Protein AF-W4UQS5-F1 (afdb_monomer_lite)

Secondary structure (DSSP, 8-state):
----------STT----HHHHHHHHTTTTSS---PPP-BSSGGG--STT--B-SSHHHHHHHHHHHHHHHHT-

Structure (mmCIF, N/CA/C/O backbone):
data_AF-W4UQS5-F1
#
_entry.id   AF-W4UQS5-F1
#
loop_
_atom_site.group_PDB
_atom_site.id
_atom_site.type_symbol
_atom_site.label_atom_id
_atom_site.label_alt_id
_atom_site.label_comp_id
_atom_site.label_asym_id
_atom_site.label_entity_id
_atom_site.label_seq_id
_atom_site.pdbx_PDB_ins_code
_atom_site.Cartn_x
_atom_site.Cartn_y
_atom_site.Cartn_z
_atom_site.occupancy
_atom_site.B_iso_or_equiv
_atom_site.auth_seq_id
_atom_site.auth_comp_id
_atom_site.auth_asym_id
_atom_site.auth_atom_id
_atom_site.pdbx_PDB_model_num
ATOM 1 N N . MET A 1 1 ? -9.287 10.991 4.716 1.00 97.56 1 MET A N 1
ATOM 2 C CA . MET A 1 1 ? -7.878 11.339 4.430 1.00 97.56 1 MET A CA 1
ATOM 3 C C . MET A 1 1 ? -7.671 11.297 2.925 1.00 97.56 1 MET A C 1
ATOM 5 O O . MET A 1 1 ? -7.935 10.262 2.327 1.00 97.56 1 MET A O 1
ATOM 9 N N . ALA A 1 2 ? -7.265 12.420 2.331 1.00 98.44 2 ALA A N 1
ATOM 10 C CA . ALA A 1 2 ? -7.023 12.540 0.891 1.00 98.44 2 ALA A CA 1
ATOM 11 C C . ALA A 1 2 ? -5.809 11.700 0.431 1.00 98.44 2 ALA A C 1
ATOM 13 O O . ALA A 1 2 ? -4.923 11.443 1.257 1.00 98.44 2 ALA A O 1
ATOM 14 N N . PRO A 1 3 ? -5.736 11.313 -0.860 1.00 98.31 3 PRO A N 1
ATOM 15 C CA . PRO A 1 3 ? -4.570 10.627 -1.410 1.00 98.31 3 PRO A CA 1
ATOM 16 C C . PRO A 1 3 ? -3.337 11.532 -1.342 1.00 98.31 3 PRO A C 1
ATOM 18 O O . PRO A 1 3 ? -3.355 12.667 -1.814 1.00 98.31 3 PRO A O 1
ATOM 21 N N . MET A 1 4 ? -2.251 11.029 -0.755 1.00 97.81 4 MET A N 1
ATOM 22 C CA . MET A 1 4 ? -0.991 11.765 -0.622 1.00 97.81 4 MET A CA 1
ATOM 23 C C . MET A 1 4 ? 0.184 10.847 -0.946 1.00 97.81 4 MET A C 1
ATOM 25 O O . MET A 1 4 ? 0.488 9.928 -0.185 1.00 97.81 4 MET A O 1
ATOM 29 N N . THR A 1 5 ? 0.872 11.103 -2.056 1.00 97.44 5 THR A N 1
ATOM 30 C CA . THR A 1 5 ? 2.112 10.397 -2.405 1.00 97.44 5 THR A CA 1
ATOM 31 C C . THR A 1 5 ? 3.215 10.760 -1.410 1.00 97.44 5 THR A C 1
ATOM 33 O O . THR A 1 5 ? 3.488 11.937 -1.185 1.00 97.44 5 THR A O 1
ATOM 36 N N . ARG A 1 6 ? 3.830 9.751 -0.776 1.00 97.44 6 ARG A N 1
ATOM 37 C CA . ARG A 1 6 ? 4.842 9.945 0.285 1.00 97.44 6 ARG A CA 1
ATOM 38 C C . ARG A 1 6 ? 6.250 9.469 -0.071 1.00 97.44 6 ARG A C 1
ATOM 40 O O . ARG A 1 6 ? 7.147 9.734 0.719 1.00 97.44 6 ARG A O 1
ATOM 47 N N . SER A 1 7 ? 6.417 8.764 -1.192 1.00 97.12 7 SER A N 1
ATOM 48 C CA . SER A 1 7 ? 7.701 8.218 -1.662 1.00 97.12 7 SER A CA 1
ATOM 49 C C . SER A 1 7 ? 8.465 7.415 -0.595 1.00 97.12 7 SER A C 1
ATOM 51 O O . SER A 1 7 ? 9.598 7.735 -0.251 1.00 97.12 7 SER A O 1
ATOM 53 N N . ARG A 1 8 ? 7.813 6.393 -0.019 1.00 97.44 8 ARG A N 1
ATOM 54 C CA . ARG A 1 8 ? 8.348 5.559 1.084 1.00 97.44 8 ARG A CA 1
ATOM 55 C C . ARG A 1 8 ? 8.562 4.083 0.726 1.00 97.44 8 ARG A C 1
ATOM 57 O O . ARG A 1 8 ? 8.974 3.316 1.590 1.00 97.44 8 ARG A O 1
ATOM 64 N N . ALA A 1 9 ? 8.285 3.677 -0.510 1.00 97.38 9 ALA A N 1
ATOM 65 C CA . ALA A 1 9 ? 8.593 2.341 -1.018 1.00 97.38 9 ALA A CA 1
ATOM 66 C C . ALA A 1 9 ? 10.003 2.329 -1.622 1.00 97.38 9 ALA A C 1
ATOM 68 O O . ALA A 1 9 ? 10.167 2.180 -2.829 1.00 97.38 9 ALA A O 1
ATOM 69 N N . ASP A 1 10 ? 11.011 2.572 -0.781 1.00 96.50 10 ASP A N 1
ATOM 70 C CA . ASP A 1 10 ? 12.424 2.546 -1.176 1.00 96.50 10 ASP A CA 1
ATOM 71 C C . ASP A 1 10 ? 12.929 1.099 -1.216 1.00 96.50 10 ASP A C 1
ATOM 73 O O . ASP A 1 10 ? 13.573 0.602 -0.295 1.00 96.50 10 ASP A O 1
ATOM 77 N N . ASN A 1 11 ? 12.487 0.368 -2.235 1.00 96.69 11 ASN A N 1
ATOM 78 C CA . ASN A 1 11 ? 12.849 -1.021 -2.484 1.00 96.69 11 ASN A CA 1
ATOM 79 C C . ASN A 1 11 ? 12.668 -1.338 -3.980 1.00 96.69 11 ASN A C 1
ATOM 81 O O . ASN A 1 11 ? 11.822 -0.723 -4.636 1.00 96.69 11 ASN A O 1
ATOM 85 N N . PRO A 1 12 ? 13.419 -2.308 -4.533 1.00 95.19 12 PRO A N 1
ATOM 86 C CA . PRO A 1 12 ? 13.387 -2.608 -5.967 1.00 95.19 12 PRO A CA 1
ATOM 87 C C . PRO A 1 12 ? 12.033 -3.136 -6.460 1.00 95.19 12 PRO A C 1
ATOM 89 O O . PRO A 1 12 ? 11.740 -3.058 -7.648 1.00 95.19 12 PRO A O 1
ATOM 92 N N . ALA A 1 13 ? 11.204 -3.673 -5.563 1.00 96.38 13 ALA A N 1
ATOM 93 C CA . ALA A 1 13 ? 9.921 -4.275 -5.902 1.00 96.38 13 ALA A CA 1
ATOM 94 C C . ALA A 1 13 ? 8.746 -3.278 -5.867 1.00 96.38 13 ALA A C 1
ATOM 96 O O . ALA A 1 13 ? 7.614 -3.662 -6.175 1.00 96.38 13 ALA A O 1
ATOM 97 N N . HIS A 1 14 ? 8.977 -2.013 -5.490 1.00 97.88 14 HIS A N 1
ATOM 98 C CA . HIS A 1 14 ? 7.929 -1.017 -5.236 1.00 97.88 14 HIS A CA 1
ATOM 99 C C . HIS A 1 14 ? 6.846 -1.519 -4.262 1.00 97.88 14 HIS A C 1
ATOM 101 O O . HIS A 1 14 ? 5.659 -1.226 -4.410 1.00 97.88 14 HIS A O 1
ATOM 107 N N . THR A 1 15 ? 7.226 -2.311 -3.263 1.00 98.38 15 THR A N 1
ATOM 108 C CA . THR A 1 15 ? 6.285 -2.883 -2.295 1.00 98.38 15 THR A CA 1
ATOM 109 C C . THR A 1 15 ? 5.945 -1.872 -1.205 1.00 98.38 15 THR A C 1
ATOM 111 O O . THR A 1 15 ? 6.791 -1.090 -0.757 1.00 98.38 15 THR A O 1
ATOM 114 N N . ALA A 1 16 ? 4.689 -1.881 -0.753 1.00 98.50 16 ALA A N 1
ATOM 115 C CA . ALA A 1 16 ? 4.339 -1.248 0.511 1.00 98.50 16 ALA A CA 1
ATOM 116 C C . ALA A 1 16 ? 4.996 -2.032 1.660 1.00 98.50 16 ALA A C 1
ATOM 118 O O . ALA A 1 16 ? 4.963 -3.258 1.677 1.00 98.50 16 ALA A O 1
ATOM 119 N N . THR A 1 17 ? 5.609 -1.324 2.607 1.00 98.25 17 THR A N 1
ATOM 120 C CA . THR A 1 17 ? 6.362 -1.925 3.718 1.00 98.25 17 THR A CA 1
ATOM 121 C C . THR A 1 17 ? 5.639 -1.720 5.049 1.00 98.25 17 THR A C 1
ATOM 123 O O . THR A 1 17 ? 4.623 -1.021 5.128 1.00 98.25 17 THR A O 1
ATOM 126 N N . GLU A 1 18 ? 6.198 -2.2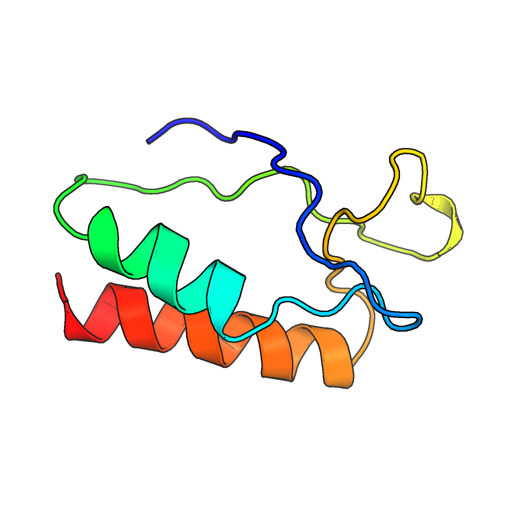56 6.134 1.00 98.19 18 GLU A N 1
ATOM 127 C CA . GLU A 1 18 ? 5.717 -2.005 7.499 1.00 98.19 18 GLU A CA 1
ATOM 128 C C . GLU A 1 18 ? 5.648 -0.508 7.844 1.00 98.19 18 GLU A C 1
ATOM 130 O O . GLU A 1 18 ? 4.761 -0.080 8.582 1.00 98.19 18 GLU A O 1
ATOM 135 N N . LEU A 1 19 ? 6.520 0.322 7.256 1.00 98.31 19 LEU A N 1
ATOM 136 C CA . LEU A 1 19 ? 6.472 1.776 7.427 1.00 98.31 19 LEU A CA 1
ATOM 137 C C . LEU A 1 19 ? 5.187 2.378 6.838 1.00 98.31 19 LEU A C 1
ATOM 139 O O . LEU A 1 19 ? 4.600 3.293 7.424 1.00 98.31 19 LEU A O 1
ATOM 143 N N . THR A 1 20 ? 4.738 1.876 5.686 1.00 98.44 20 THR A N 1
ATOM 144 C CA . THR A 1 20 ? 3.461 2.269 5.075 1.00 98.44 20 THR A CA 1
ATOM 145 C C . THR A 1 20 ? 2.295 1.830 5.959 1.00 98.44 20 THR A C 1
ATOM 147 O O . THR A 1 20 ? 1.399 2.636 6.222 1.00 98.44 20 THR A O 1
ATOM 150 N N . ALA A 1 21 ? 2.349 0.610 6.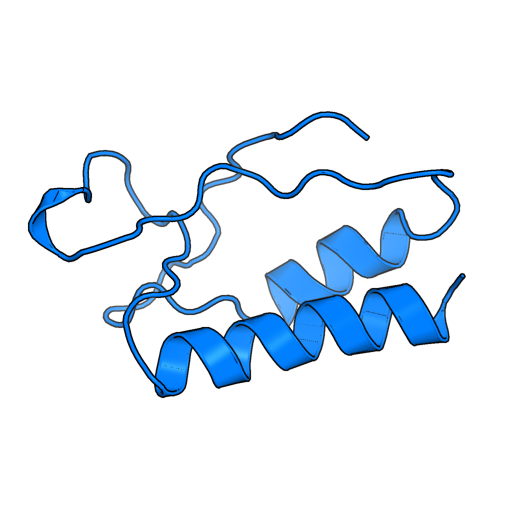499 1.00 98.50 21 ALA A N 1
ATOM 151 C CA . ALA A 1 21 ? 1.325 0.091 7.402 1.00 98.50 21 ALA A CA 1
ATOM 152 C C . ALA A 1 21 ? 1.216 0.919 8.693 1.00 98.50 21 ALA A C 1
ATOM 154 O O . ALA A 1 21 ? 0.126 1.373 9.044 1.00 98.50 21 ALA A O 1
ATOM 155 N N . LEU A 1 22 ? 2.343 1.209 9.353 1.00 98.62 22 LEU A N 1
ATOM 156 C CA . LEU A 1 22 ? 2.400 2.079 10.532 1.00 98.62 22 LEU A CA 1
ATOM 157 C C . LEU A 1 22 ? 1.855 3.482 10.230 1.00 98.62 22 LEU A C 1
ATOM 159 O O . LEU A 1 22 ? 1.122 4.065 11.024 1.00 98.62 22 LEU A O 1
ATOM 163 N N . TYR A 1 23 ? 2.192 4.035 9.066 1.00 98.44 23 TYR A N 1
ATOM 164 C CA . TYR A 1 23 ? 1.743 5.365 8.667 1.00 98.44 23 TYR A CA 1
ATOM 165 C C . TYR A 1 23 ? 0.218 5.475 8.521 1.00 98.44 23 TYR A C 1
ATOM 167 O O . TYR A 1 23 ? -0.367 6.478 8.952 1.00 98.44 23 TYR A O 1
ATOM 175 N N . TYR A 1 24 ? -0.423 4.482 7.901 1.00 98.62 24 TYR A N 1
ATOM 176 C CA . TYR A 1 24 ? -1.877 4.475 7.738 1.00 98.62 24 TYR A CA 1
ATOM 177 C C . TYR A 1 24 ? -2.608 4.054 9.012 1.00 98.62 24 TYR A C 1
ATOM 179 O O . TYR A 1 24 ? -3.660 4.620 9.298 1.00 98.62 24 TYR A O 1
ATOM 187 N N . SER A 1 25 ? -2.045 3.149 9.818 1.00 98.50 25 SER A N 1
ATOM 188 C CA . SER A 1 25 ? -2.656 2.732 11.087 1.00 98.50 25 SER A CA 1
ATOM 189 C C . SER A 1 25 ? -2.803 3.898 12.071 1.00 98.50 25 SER A C 1
ATOM 191 O O . SER A 1 25 ? -3.836 4.033 12.717 1.00 98.50 25 SER A O 1
ATOM 193 N N . GLN A 1 26 ? -1.840 4.827 12.089 1.00 98.50 26 GLN A N 1
ATOM 194 C CA . GLN A 1 26 ? -1.915 6.093 12.836 1.00 98.50 26 GLN A CA 1
ATOM 195 C C . GLN A 1 26 ? -3.068 7.018 12.399 1.00 98.50 26 GLN A C 1
ATOM 197 O O . GLN A 1 26 ? -3.321 8.032 13.046 1.00 98.50 26 GLN A O 1
ATOM 202 N N . ARG A 1 27 ? -3.723 6.732 11.269 1.00 98.38 27 ARG A N 1
ATOM 203 C CA . ARG A 1 27 ? -4.791 7.548 10.663 1.00 98.38 27 ARG A CA 1
ATOM 204 C C . ARG A 1 27 ? -6.107 6.790 10.536 1.00 98.38 27 ARG A C 1
ATOM 206 O O . ARG A 1 27 ? -7.034 7.316 9.925 1.00 98.38 27 ARG A O 1
ATOM 213 N N . ALA A 1 28 ? -6.194 5.594 11.117 1.00 98.31 28 ALA A N 1
ATOM 214 C CA . ALA A 1 28 ? -7.353 4.711 11.022 1.00 98.31 28 ALA A CA 1
ATOM 215 C C . ALA A 1 28 ? -8.646 5.321 11.597 1.00 98.31 28 ALA A C 1
ATOM 217 O O . ALA A 1 28 ? -9.730 4.908 11.209 1.00 98.31 28 ALA A O 1
ATOM 218 N N . THR A 1 29 ? -8.547 6.370 12.423 1.00 97.75 29 THR A N 1
ATOM 219 C CA . THR A 1 29 ? -9.703 7.127 12.936 1.00 97.75 29 THR A CA 1
ATOM 220 C C . THR A 1 29 ? -10.380 8.024 11.891 1.00 97.75 29 THR A C 1
ATOM 222 O O . THR A 1 29 ? -11.447 8.581 12.147 1.00 97.75 29 THR A O 1
ATOM 225 N N . ALA A 1 30 ? -9.788 8.204 10.705 1.00 97.75 30 ALA A N 1
ATOM 226 C CA . ALA A 1 30 ? -10.448 8.899 9.606 1.00 97.75 30 ALA A CA 1
ATOM 227 C C . ALA A 1 30 ? -11.591 8.041 9.039 1.00 97.75 30 ALA A C 1
ATOM 229 O O . ALA A 1 30 ? -11.379 6.878 8.722 1.00 97.75 30 ALA A O 1
ATOM 230 N N . GLY A 1 31 ? -12.766 8.638 8.797 1.00 97.94 31 GLY A N 1
ATOM 231 C CA . GLY A 1 31 ? -13.931 7.890 8.292 1.00 97.94 31 GLY A CA 1
ATOM 232 C C . GLY A 1 31 ? -13.685 7.124 6.980 1.00 97.94 31 GLY A C 1
ATOM 233 O O . GLY A 1 31 ? -14.190 6.023 6.807 1.00 97.94 31 GLY A O 1
ATOM 234 N N . LEU A 1 32 ? -12.872 7.681 6.073 1.00 97.94 32 LEU A N 1
ATOM 235 C CA . LEU A 1 32 ? -12.352 6.991 4.888 1.00 97.94 32 LEU A CA 1
ATOM 236 C C . LEU A 1 32 ? -10.915 7.442 4.609 1.00 97.94 32 LEU A C 1
ATOM 238 O O . LEU A 1 32 ? -10.612 8.642 4.634 1.00 97.94 32 LEU A O 1
ATOM 242 N N . ILE A 1 33 ? -10.038 6.491 4.298 1.00 98.50 33 ILE A N 1
ATOM 243 C CA . ILE A 1 33 ? -8.674 6.736 3.826 1.00 98.50 33 ILE A CA 1
ATOM 244 C C . ILE A 1 33 ? -8.601 6.401 2.340 1.00 98.50 33 ILE A C 1
ATOM 246 O O . ILE A 1 33 ? -8.949 5.298 1.933 1.00 98.50 33 ILE A O 1
ATOM 250 N N . ILE A 1 34 ? -8.095 7.340 1.545 1.00 98.56 34 ILE A N 1
ATOM 251 C CA . ILE A 1 34 ? -7.688 7.090 0.165 1.00 98.56 34 ILE A CA 1
ATOM 252 C C . ILE A 1 34 ? -6.160 7.058 0.167 1.00 98.56 34 ILE A C 1
ATOM 254 O O . ILE A 1 34 ? -5.521 8.027 0.585 1.00 98.56 34 ILE A O 1
ATOM 258 N N . ALA A 1 35 ? -5.576 5.930 -0.235 1.00 97.88 35 ALA A N 1
ATOM 259 C CA . ALA A 1 35 ? -4.127 5.772 -0.264 1.00 97.88 35 ALA A CA 1
ATOM 260 C C . ALA A 1 35 ? -3.471 6.717 -1.291 1.00 97.88 35 ALA A C 1
ATOM 262 O O . ALA A 1 35 ? -4.114 7.193 -2.225 1.00 97.88 35 ALA A O 1
ATOM 263 N N . GLY A 1 36 ? -2.179 7.004 -1.112 1.00 97.19 36 GLY A N 1
ATOM 264 C CA . GLY A 1 36 ? -1.367 7.699 -2.113 1.00 97.19 36 GLY A CA 1
ATOM 265 C C . GLY A 1 36 ? -1.351 6.972 -3.463 1.00 97.19 36 GLY A C 1
ATOM 266 O O . GLY A 1 36 ? -1.731 5.803 -3.553 1.00 97.19 36 GLY A O 1
ATOM 267 N N . GLY A 1 37 ? -0.893 7.671 -4.509 1.00 97.44 37 GLY A N 1
ATOM 268 C CA . GLY A 1 37 ? -0.784 7.091 -5.850 1.00 97.44 37 GLY A CA 1
ATOM 269 C C . GLY A 1 37 ? -0.072 5.739 -5.808 1.00 97.44 37 GLY A C 1
ATOM 270 O O . GLY A 1 37 ? 0.879 5.573 -5.049 1.00 97.44 37 GLY A O 1
ATOM 271 N N . THR A 1 38 ? -0.581 4.770 -6.564 1.00 98.31 38 THR A N 1
ATOM 272 C CA . THR A 1 38 ? -0.070 3.396 -6.588 1.00 98.31 38 THR A CA 1
ATOM 273 C C . THR A 1 38 ? 0.055 2.953 -8.040 1.00 98.31 38 THR A C 1
ATOM 275 O O . THR A 1 38 ? -0.907 3.083 -8.798 1.00 98.31 38 THR A O 1
ATOM 278 N N . PHE A 1 39 ? 1.229 2.475 -8.454 1.00 98.44 39 PHE A N 1
ATOM 279 C CA . PHE A 1 39 ? 1.455 2.095 -9.852 1.00 98.44 39 PHE A CA 1
ATOM 280 C C . PHE A 1 39 ? 0.719 0.808 -10.227 1.00 98.44 39 PHE A C 1
ATOM 282 O O . PHE A 1 39 ? 0.778 -0.190 -9.508 1.00 98.44 39 PHE A O 1
ATOM 289 N N . ILE A 1 40 ? 0.061 0.832 -11.387 1.00 98.31 40 ILE A N 1
ATOM 290 C CA . ILE A 1 40 ? -0.739 -0.283 -11.917 1.00 98.31 40 ILE A CA 1
ATOM 291 C C . ILE A 1 40 ? 0.039 -1.201 -12.863 1.00 98.31 40 ILE A C 1
ATOM 293 O O . ILE A 1 40 ? -0.448 -2.274 -13.201 1.00 98.31 40 ILE A O 1
ATOM 297 N N . SER A 1 41 ? 1.223 -0.782 -13.309 1.00 98.25 41 SER A N 1
ATOM 298 C CA . SER A 1 41 ? 2.115 -1.566 -14.160 1.00 98.25 41 SER A CA 1
ATOM 299 C C . SER A 1 41 ? 3.550 -1.021 -14.077 1.00 98.25 41 SER A C 1
ATOM 301 O O . SER A 1 41 ? 3.743 0.091 -13.564 1.00 98.25 41 SER A O 1
ATOM 303 N N . PRO A 1 42 ? 4.558 -1.757 -14.578 1.00 96.88 42 PRO A N 1
ATOM 304 C CA . PRO A 1 42 ? 5.920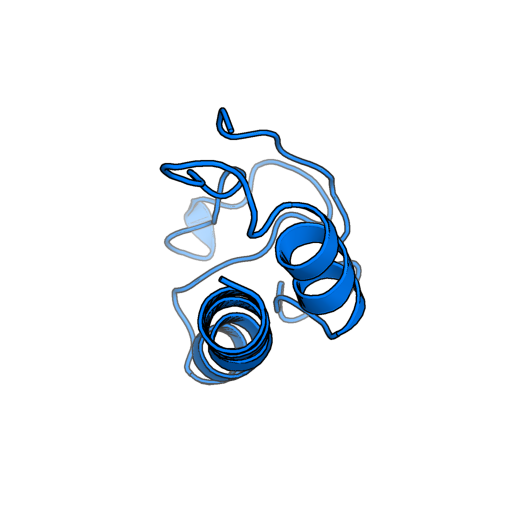 -1.242 -14.717 1.00 96.88 42 PRO A CA 1
ATOM 305 C C . PRO A 1 42 ? 6.001 0.043 -15.559 1.00 96.88 42 PRO A C 1
ATOM 307 O O . PRO A 1 42 ? 6.774 0.940 -15.239 1.00 96.88 42 PRO A O 1
ATOM 310 N N . GLU A 1 43 ? 5.169 0.179 -16.594 1.00 98.19 43 GLU A N 1
ATOM 311 C CA . GLU A 1 43 ? 5.136 1.351 -17.484 1.00 98.19 43 GLU A CA 1
ATOM 312 C C . GLU A 1 43 ? 4.549 2.598 -16.807 1.00 98.19 43 GLU A C 1
ATOM 314 O O . GLU A 1 43 ? 4.828 3.719 -17.225 1.00 98.19 43 GLU A O 1
ATOM 319 N N . ALA A 1 44 ? 3.744 2.427 -15.753 1.00 97.62 44 ALA A N 1
ATOM 320 C CA . ALA A 1 44 ? 3.139 3.533 -15.012 1.00 97.62 44 ALA A CA 1
ATOM 321 C C . ALA A 1 44 ? 4.116 4.225 -14.039 1.00 97.62 44 ALA A C 1
ATOM 323 O O . ALA A 1 44 ? 3.748 5.222 -13.411 1.00 97.62 44 ALA A O 1
ATOM 324 N N . VAL A 1 45 ? 5.338 3.701 -13.876 1.00 95.69 45 VAL A N 1
ATOM 325 C CA . VAL A 1 45 ? 6.339 4.218 -12.935 1.00 95.69 45 VAL A CA 1
ATOM 326 C C . VAL A 1 45 ? 6.855 5.579 -13.408 1.00 95.69 45 VAL A C 1
ATOM 328 O O . VAL A 1 45 ? 7.672 5.676 -14.318 1.00 95.69 45 VAL A O 1
ATOM 331 N N . GLY A 1 46 ? 6.385 6.646 -12.758 1.00 94.88 46 GLY A N 1
ATOM 332 C CA . GLY A 1 46 ? 6.768 8.031 -13.075 1.00 94.88 46 GLY A CA 1
ATOM 333 C C . GLY A 1 46 ? 7.251 8.859 -11.882 1.00 94.88 46 GLY A C 1
ATOM 334 O O . GLY A 1 46 ? 7.606 10.023 -12.043 1.00 94.88 46 GLY A O 1
ATOM 335 N N . VAL A 1 47 ? 7.249 8.288 -10.673 1.00 95.25 47 VAL A N 1
ATOM 336 C CA . VAL A 1 47 ? 7.631 8.969 -9.425 1.00 95.25 47 VAL A CA 1
ATOM 337 C C . VAL A 1 47 ? 8.449 8.019 -8.555 1.00 95.25 47 VAL A C 1
ATOM 339 O O . VA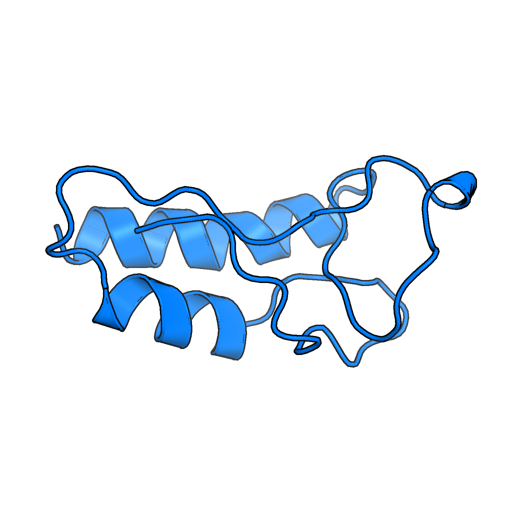L A 1 47 ? 8.092 6.854 -8.380 1.00 95.25 47 VAL A O 1
ATOM 342 N N . ILE A 1 48 ? 9.541 8.525 -7.984 1.00 96.31 48 ILE A N 1
ATOM 343 C CA . ILE A 1 48 ? 10.454 7.731 -7.160 1.00 96.31 48 ILE A CA 1
ATOM 344 C C . ILE A 1 48 ? 9.767 7.188 -5.897 1.00 96.31 48 ILE A C 1
ATOM 346 O O . ILE A 1 48 ? 9.009 7.894 -5.220 1.00 96.31 48 ILE A O 1
ATOM 350 N N . ASN A 1 49 ? 10.067 5.929 -5.573 1.00 97.44 49 ASN A N 1
ATOM 351 C CA . ASN A 1 49 ? 9.707 5.250 -4.323 1.00 97.44 49 ASN A CA 1
ATOM 352 C C . ASN A 1 49 ? 8.203 5.236 -4.010 1.00 97.44 49 ASN A C 1
ATOM 354 O O . ASN A 1 49 ? 7.785 5.244 -2.847 1.00 97.44 49 ASN A O 1
ATOM 358 N N . VAL A 1 50 ? 7.367 5.232 -5.045 1.00 98.19 50 VAL A N 1
ATOM 359 C CA . VAL A 1 50 ? 5.919 5.061 -4.911 1.00 98.19 50 VAL A CA 1
ATOM 360 C C . VAL A 1 50 ? 5.579 3.566 -4.932 1.00 98.19 50 VAL A C 1
ATOM 362 O O . VAL A 1 50 ? 6.130 2.846 -5.767 1.00 98.19 50 VAL A O 1
ATOM 365 N N . PRO A 1 51 ? 4.716 3.077 -4.019 1.00 98.19 51 PRO A N 1
ATOM 366 C CA . PRO A 1 51 ? 4.296 1.684 -4.042 1.00 98.19 51 PRO A CA 1
ATOM 367 C C . PRO A 1 51 ? 3.517 1.327 -5.319 1.00 98.19 51 PRO A C 1
ATOM 369 O O . PRO A 1 51 ? 2.899 2.182 -5.954 1.00 98.19 51 PRO A O 1
ATOM 372 N N . ALA A 1 52 ? 3.484 0.047 -5.662 1.00 98.56 52 ALA A N 1
ATOM 373 C CA . ALA A 1 52 ? 2.770 -0.505 -6.810 1.00 98.56 52 ALA A CA 1
ATOM 374 C C . ALA A 1 52 ? 1.766 -1.598 -6.390 1.00 98.56 52 ALA A C 1
ATOM 376 O O . ALA A 1 52 ? 1.673 -1.912 -5.202 1.00 98.56 52 ALA A O 1
ATOM 377 N N . ILE A 1 53 ? 0.976 -2.136 -7.331 1.00 98.69 53 ILE A N 1
ATOM 378 C CA . ILE A 1 53 ? -0.030 -3.196 -7.077 1.00 98.69 53 ILE A CA 1
ATOM 379 C C . ILE A 1 53 ? 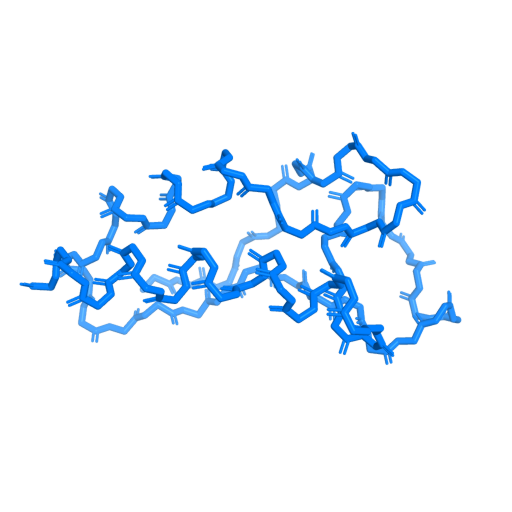-0.193 -4.209 -8.235 1.00 98.69 53 ILE A C 1
ATOM 381 O O . ILE A 1 53 ? -1.214 -4.876 -8.362 1.00 98.69 53 ILE A O 1
ATOM 385 N N . TYR A 1 54 ? 0.803 -4.350 -9.104 1.00 98.44 54 TYR A N 1
ATOM 386 C CA . TYR A 1 54 ? 0.772 -5.257 -10.259 1.00 98.44 54 TYR A CA 1
ATOM 387 C C . TYR A 1 54 ? 1.447 -6.618 -10.027 1.00 98.44 54 TYR A C 1
ATOM 389 O O . TYR A 1 54 ? 1.387 -7.485 -10.897 1.00 98.44 54 TYR A O 1
ATOM 397 N N . SER A 1 55 ? 2.098 -6.834 -8.879 1.00 98.56 55 SER A N 1
ATOM 398 C CA . SER A 1 55 ? 2.759 -8.099 -8.533 1.00 98.56 55 SER A CA 1
ATOM 399 C C . SER A 1 55 ? 2.199 -8.724 -7.250 1.00 98.56 55 SER A C 1
ATOM 401 O O . SER A 1 55 ? 1.636 -8.044 -6.393 1.00 98.56 55 SER A O 1
ATOM 403 N N . LYS A 1 56 ? 2.390 -10.040 -7.084 1.00 98.69 56 LYS A N 1
ATOM 404 C CA . LYS A 1 56 ? 1.997 -10.751 -5.852 1.00 98.69 56 LYS A CA 1
ATOM 405 C C . LYS A 1 56 ? 2.713 -10.203 -4.616 1.00 98.69 56 LYS A C 1
ATOM 407 O O . LYS A 1 56 ? 2.090 -10.037 -3.578 1.00 98.69 56 LYS A O 1
ATOM 412 N N . GLU A 1 57 ? 3.998 -9.889 -4.740 1.00 98.50 57 GLU A N 1
ATOM 413 C CA . GLU A 1 57 ? 4.797 -9.330 -3.646 1.00 98.50 57 GLU A CA 1
ATOM 414 C C . GLU A 1 57 ? 4.253 -7.967 -3.185 1.00 98.50 57 GLU A C 1
ATOM 416 O O . GLU A 1 57 ? 4.137 -7.702 -1.991 1.00 98.50 57 GLU A O 1
ATOM 421 N N . GLN A 1 58 ? 3.833 -7.122 -4.131 1.00 98.69 58 GLN A N 1
ATOM 422 C CA . GLN A 1 58 ? 3.208 -5.831 -3.838 1.00 98.69 58 GLN A CA 1
ATOM 423 C C . GLN A 1 58 ? 1.863 -5.999 -3.128 1.00 98.69 58 GLN A C 1
ATOM 425 O O . GLN A 1 58 ? 1.579 -5.265 -2.181 1.00 98.69 58 GLN A O 1
ATOM 430 N N . VAL A 1 59 ? 1.059 -6.985 -3.542 1.00 98.81 59 VAL A N 1
ATOM 431 C CA . VAL A 1 59 ? -0.196 -7.336 -2.861 1.00 98.81 59 VAL A CA 1
ATOM 432 C C . VAL A 1 59 ? 0.063 -7.746 -1.410 1.00 98.81 59 VAL A C 1
ATOM 434 O O . VAL A 1 59 ? -0.622 -7.242 -0.521 1.00 98.81 59 VAL A O 1
ATOM 437 N N . GLU A 1 60 ? 1.058 -8.598 -1.141 1.00 98.69 60 GLU A N 1
ATOM 438 C CA . GLU A 1 60 ? 1.410 -8.977 0.237 1.00 98.69 60 GLU A CA 1
ATOM 439 C C . GLU A 1 60 ? 1.850 -7.766 1.072 1.00 98.69 60 GLU A C 1
ATOM 441 O O . GLU A 1 60 ? 1.404 -7.607 2.208 1.00 98.69 60 GLU A O 1
ATOM 446 N N . GLY A 1 61 ? 2.631 -6.847 0.496 1.00 98.50 61 GLY A N 1
ATOM 447 C CA . GLY A 1 61 ? 2.992 -5.592 1.161 1.00 98.50 61 GLY A CA 1
ATOM 448 C C . GLY A 1 61 ? 1.782 -4.713 1.509 1.00 98.50 61 GLY A C 1
ATOM 449 O O . GLY A 1 61 ? 1.703 -4.131 2.595 1.00 98.50 61 GLY A O 1
ATOM 450 N N . TRP A 1 62 ? 0.793 -4.632 0.615 1.00 98.75 62 TRP A N 1
ATOM 451 C CA . TRP A 1 62 ? -0.432 -3.866 0.861 1.00 98.75 62 TRP A CA 1
ATOM 452 C C . TRP A 1 62 ? -1.357 -4.503 1.897 1.00 98.75 62 TRP A C 1
ATOM 454 O O . TRP A 1 62 ? -1.993 -3.758 2.647 1.00 98.75 62 TRP A O 1
ATOM 464 N N . LYS A 1 63 ? -1.389 -5.838 2.010 1.00 98.81 63 LYS A N 1
ATOM 465 C CA . LYS A 1 63 ? -2.162 -6.528 3.059 1.00 98.81 63 LYS A CA 1
ATOM 466 C C . LYS A 1 63 ? -1.759 -6.071 4.459 1.00 98.81 63 LYS A C 1
ATOM 468 O O . LYS A 1 63 ? -2.633 -5.757 5.260 1.00 98.81 63 LYS A O 1
ATOM 473 N N . LEU A 1 64 ? -0.456 -5.894 4.714 1.00 98.56 64 LEU A N 1
ATOM 474 C CA . LEU A 1 64 ? 0.044 -5.343 5.984 1.00 98.56 64 LEU A CA 1
ATOM 475 C C . LEU A 1 64 ? -0.631 -4.008 6.329 1.00 98.56 64 LEU A C 1
ATOM 477 O O . LEU A 1 64 ? -0.983 -3.743 7.478 1.00 98.56 64 LEU A O 1
ATOM 481 N N . THR A 1 65 ? -0.820 -3.160 5.316 1.00 98.31 65 THR A N 1
ATOM 482 C CA . THR A 1 65 ? -1.431 -1.840 5.471 1.00 98.31 65 THR A CA 1
ATOM 483 C C . THR A 1 65 ? -2.930 -1.935 5.728 1.00 98.31 65 THR A C 1
ATOM 485 O O . THR A 1 65 ? -3.420 -1.314 6.671 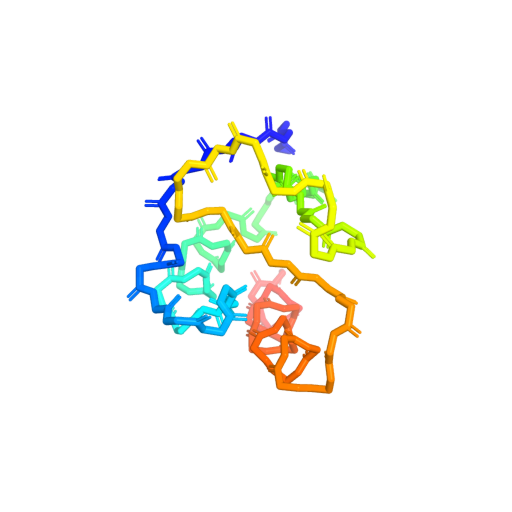1.00 98.31 65 THR A O 1
ATOM 488 N N . THR A 1 66 ? -3.667 -2.703 4.921 1.00 98.44 66 THR A N 1
ATOM 489 C CA . THR A 1 66 ? -5.120 -2.845 5.095 1.00 98.44 66 THR A CA 1
ATOM 490 C C . THR A 1 66 ? -5.464 -3.505 6.425 1.00 98.44 66 THR A C 1
ATOM 492 O O . THR A 1 66 ? -6.380 -3.052 7.109 1.00 98.44 66 THR A O 1
ATOM 495 N N . ASP A 1 67 ? -4.689 -4.507 6.840 1.00 98.69 67 ASP A N 1
ATOM 496 C CA . ASP A 1 67 ? -4.888 -5.207 8.109 1.00 98.69 67 ASP A CA 1
ATOM 497 C C . ASP A 1 67 ? -4.635 -4.278 9.300 1.00 98.69 67 ASP A C 1
ATOM 499 O O . ASP A 1 67 ? -5.435 -4.230 10.237 1.00 98.69 67 ASP A O 1
ATOM 503 N N . ALA A 1 68 ? -3.567 -3.473 9.250 1.00 98.50 68 ALA A N 1
ATOM 504 C CA . ALA A 1 68 ? -3.252 -2.516 10.306 1.00 98.50 68 ALA A CA 1
ATOM 505 C C . ALA A 1 68 ? -4.315 -1.411 10.446 1.00 98.50 68 ALA A C 1
ATOM 507 O O . ALA A 1 68 ? -4.613 -0.993 11.565 1.00 98.50 68 ALA A O 1
ATOM 508 N N . VAL A 1 69 ? -4.907 -0.951 9.336 1.00 98.56 69 VAL A N 1
ATOM 509 C CA . VAL A 1 69 ? -6.027 0.006 9.368 1.00 98.56 69 VAL A CA 1
ATOM 510 C C . VAL A 1 69 ? -7.276 -0.647 9.959 1.00 98.56 69 VAL A C 1
ATOM 512 O O . VAL A 1 69 ? -7.876 -0.082 10.868 1.00 98.56 69 VAL A O 1
ATOM 515 N N . HIS A 1 70 ? -7.652 -1.846 9.506 1.00 98.44 70 HIS A N 1
ATOM 516 C CA . HIS A 1 70 ? -8.857 -2.527 9.994 1.00 98.44 70 HIS A CA 1
ATOM 517 C C . HIS A 1 70 ? -8.773 -2.945 11.465 1.00 98.44 70 HIS A C 1
ATOM 519 O O . HIS A 1 70 ? -9.799 -2.962 12.145 1.00 98.44 70 HIS A O 1
ATOM 525 N N . LYS A 1 71 ? -7.574 -3.261 11.968 1.00 97.88 71 LYS A N 1
ATOM 526 C CA . LYS A 1 71 ? -7.346 -3.573 13.386 1.00 97.88 71 LYS A CA 1
ATOM 527 C C . LYS A 1 71 ? -7.512 -2.352 14.299 1.00 97.88 71 LYS A C 1
ATOM 529 O O . LYS A 1 71 ? -7.903 -2.524 15.448 1.00 97.88 71 LYS A O 1
ATOM 534 N N . ASN A 1 72 ? -7.224 -1.151 13.793 1.00 91.38 72 ASN A N 1
ATOM 535 C CA . ASN A 1 72 ? -7.169 0.094 14.567 1.00 91.38 72 ASN A CA 1
ATOM 536 C C . ASN A 1 72 ? -8.306 1.083 14.227 1.00 91.38 72 ASN A C 1
ATOM 538 O O . ASN A 1 72 ? -8.151 2.281 14.469 1.00 91.38 72 ASN A O 1
ATOM 542 N N . ARG A 1 73 ? -9.402 0.600 13.628 1.00 75.75 73 ARG A N 1
ATOM 543 C CA . ARG A 1 73 ? -10.607 1.398 13.344 1.00 75.75 73 ARG A CA 1
ATOM 544 C C . ARG A 1 73 ? -11.417 1.709 14.602 1.00 75.75 73 ARG A C 1
ATOM 546 O O . ARG A 1 73 ? -11.440 0.843 15.506 1.00 75.75 73 ARG A O 1
#

pLDDT: mean 97.54, std 2.82, range [75.75, 98.81]

Foldseek 3Di:
DDADFDLAQPDPQLAQALVLQVVVLVVLPPPDDDYHDAAADPVSPDDHNHHHDPDPRNVVNVCSNVVSSVVND

Sequence (73 aa):
MAPMTRSRADNPAHTATELTALYYSQRATAGLIIAGGTFISPEAVGVINVPAIYSKEQVEGWKLTTDAVHKNR

InterPro domains:
  IPR001155 NADH:flavin oxidoreductase/NADH oxidase, N-terminal [PF00724] (1-72)
  IPR013785 Aldolase-type TIM barrel [G3DSA:3.20.20.70] (1-73)
  IPR045247 Oxidoreductase Oye-like [PTHR22893] (1-72)

Radius of gyration: 11.66 Å; chains: 1; bounding box: 27×23×32 Å

Organism: NCBI:txid1445607